Protein AF-A0A414XUE3-F1 (afdb_monomer)

Nearest PDB structures (foldseek):
  4ml0-assembly2_E  TM=3.257E-01  e=9.127E-01  Escherichia coli B str. REL606

Radius of gyration: 22.99 Å; Cα contacts (8 Å, |Δi|>4): 16; chains: 1; bounding box: 46×27×51 Å

pLDDT: mean 81.39, std 9.27, range [53.22, 92.19]

Solvent-accessible surface area (backbone atoms only — not comparable to full-atom values): 4576 Å² total; per-residue (Å²): 137,88,88,85,88,82,89,74,91,58,72,82,53,50,68,57,52,51,56,55,47,68,67,38,90,93,54,79,87,76,81,81,72,73,72,75,66,47,76,66,53,48,53,52,46,29,58,74,68,61,71,59,85,88,61,96,40,72,66,56,42,33,62,76,69,73,100

Foldseek 3Di:
DDDDDDDDPDVVCVVVVVVVQVPDPPGDDDDPPPPPQDVVNVVVVCVVVVVDDDAPDPVSVCVVVVD

Structure (mmCIF, N/CA/C/O backbone):
data_AF-A0A414XUE3-F1
#
_entry.id   AF-A0A414XUE3-F1
#
loop_
_atom_site.group_PDB
_atom_site.id
_atom_site.type_symbol
_atom_site.label_atom_id
_atom_site.label_alt_id
_atom_site.label_comp_id
_atom_site.label_asym_id
_atom_site.label_entity_id
_atom_site.label_seq_id
_atom_site.pdbx_PDB_ins_code
_atom_site.Cartn_x
_atom_site.Cartn_y
_atom_site.Cartn_z
_atom_site.occupancy
_atom_site.B_iso_or_equiv
_atom_site.auth_seq_id
_atom_site.auth_comp_id
_atom_site.auth_asym_id
_atom_site.auth_atom_id
_atom_site.pdbx_PDB_model_num
ATOM 1 N N . MET A 1 1 ? -15.255 -14.198 4.260 1.00 61.81 1 MET A N 1
ATOM 2 C CA . MET A 1 1 ? -14.472 -13.083 4.835 1.00 61.81 1 MET A CA 1
ATOM 3 C C . MET A 1 1 ? -14.803 -11.853 4.013 1.00 61.81 1 MET A C 1
ATOM 5 O O . MET A 1 1 ?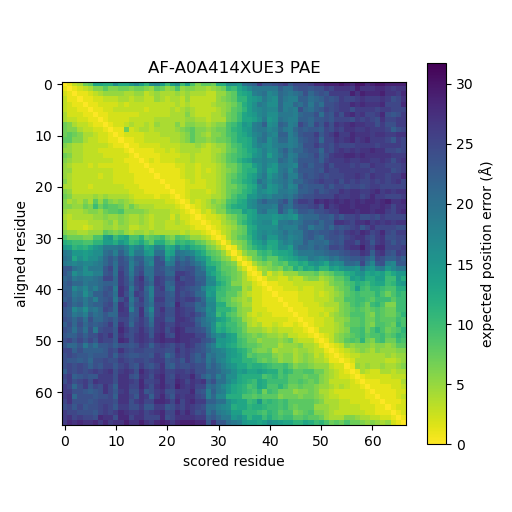 -14.685 -11.938 2.799 1.00 61.81 1 MET A O 1
ATOM 9 N N . ALA A 1 2 ? -15.308 -10.787 4.628 1.00 78.62 2 ALA A N 1
ATOM 10 C CA . ALA A 1 2 ? -15.571 -9.530 3.932 1.00 78.62 2 ALA A CA 1
ATOM 11 C C . ALA A 1 2 ? -14.424 -8.562 4.244 1.00 78.62 2 ALA A C 1
ATOM 13 O O . ALA A 1 2 ? -14.055 -8.426 5.410 1.00 78.62 2 ALA A O 1
ATOM 14 N N . THR A 1 3 ? -13.858 -7.930 3.217 1.00 80.94 3 THR A N 1
ATOM 15 C CA . THR A 1 3 ? -12.735 -6.994 3.356 1.00 80.94 3 THR A CA 1
ATOM 16 C C . THR A 1 3 ? -13.219 -5.589 3.034 1.00 80.94 3 THR A C 1
ATOM 18 O O . THR A 1 3 ? -13.855 -5.377 2.003 1.00 80.94 3 THR A O 1
ATOM 21 N N . LEU A 1 4 ? -12.910 -4.637 3.912 1.00 82.75 4 LEU A N 1
ATOM 22 C CA . LEU A 1 4 ? -13.174 -3.215 3.721 1.00 82.75 4 LEU A CA 1
ATOM 23 C C . LEU A 1 4 ? -11.836 -2.474 3.676 1.00 82.75 4 LEU A C 1
ATOM 25 O O . LEU A 1 4 ? -11.059 -2.554 4.626 1.00 82.75 4 LEU A O 1
ATOM 29 N N . THR A 1 5 ? -11.584 -1.748 2.588 1.00 85.75 5 THR A N 1
ATOM 30 C CA . THR A 1 5 ? -10.400 -0.894 2.439 1.00 85.75 5 THR A CA 1
ATOM 31 C C . THR A 1 5 ? -10.780 0.544 2.757 1.00 85.75 5 THR A C 1
ATOM 33 O O . THR A 1 5 ? -11.721 1.075 2.172 1.00 85.75 5 THR A O 1
ATOM 36 N N . ILE A 1 6 ? -10.043 1.175 3.669 1.00 85.38 6 ILE A N 1
ATOM 37 C CA . ILE A 1 6 ? -10.250 2.570 4.065 1.00 85.38 6 ILE A CA 1
ATOM 38 C C . ILE A 1 6 ? -8.997 3.350 3.670 1.00 85.38 6 ILE A C 1
ATOM 40 O O . ILE A 1 6 ? -7.902 3.027 4.128 1.00 85.38 6 ILE A O 1
ATOM 44 N N . GLN A 1 7 ? -9.155 4.359 2.813 1.00 85.12 7 GLN A N 1
ATOM 45 C CA . GLN A 1 7 ? -8.095 5.319 2.513 1.00 85.12 7 GLN A CA 1
ATOM 46 C C . GLN A 1 7 ? -8.193 6.491 3.488 1.00 85.12 7 GLN A C 1
ATOM 48 O O . GLN A 1 7 ? -9.277 7.017 3.728 1.00 85.12 7 GLN A O 1
ATOM 53 N N . VAL A 1 8 ? -7.057 6.875 4.062 1.00 85.94 8 VAL A N 1
ATOM 54 C CA . VAL A 1 8 ? -6.957 7.963 5.034 1.00 85.94 8 VAL A CA 1
ATOM 55 C C . VAL A 1 8 ? -6.013 9.010 4.455 1.00 85.94 8 VAL A C 1
ATOM 57 O O . VAL A 1 8 ? -4.839 8.716 4.254 1.00 85.94 8 VAL A O 1
ATOM 60 N N . GLU A 1 9 ? -6.526 10.206 4.162 1.00 88.44 9 GLU A N 1
ATOM 61 C CA . GLU A 1 9 ? -5.729 11.295 3.573 1.00 88.44 9 GLU A CA 1
ATOM 62 C C . GLU A 1 9 ? -4.873 12.024 4.619 1.00 88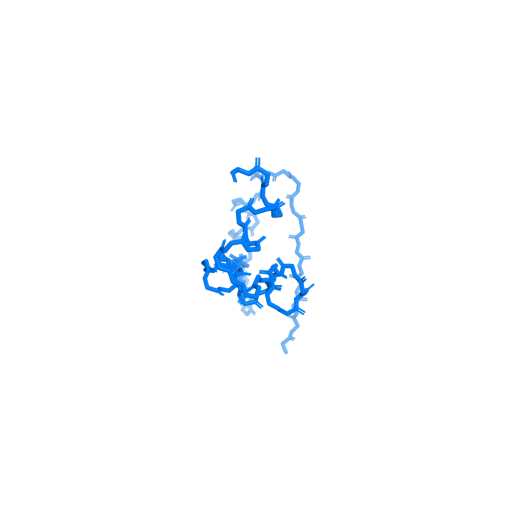.44 9 GLU A C 1
ATOM 64 O O . GLU A 1 9 ? -3.719 12.356 4.359 1.00 88.44 9 GLU A O 1
ATOM 69 N N . ASP A 1 10 ? -5.412 12.235 5.823 1.00 92.19 10 ASP A N 1
ATOM 70 C CA . ASP A 1 10 ? -4.691 12.865 6.931 1.00 92.19 10 ASP A CA 1
ATOM 71 C C . ASP A 1 10 ? -4.101 11.807 7.873 1.00 92.19 10 ASP A C 1
ATOM 73 O O . ASP A 1 10 ? -4.808 11.122 8.613 1.00 92.19 10 ASP A O 1
ATOM 77 N N . ASN A 1 11 ? -2.774 11.695 7.902 1.00 88.06 11 ASN A N 1
ATOM 78 C CA . ASN A 1 11 ? -2.091 10.722 8.753 1.00 88.06 11 ASN A CA 1
ATOM 79 C C . ASN A 1 11 ? -2.320 10.961 10.262 1.00 88.06 11 ASN A C 1
ATOM 81 O O . ASN A 1 11 ? -2.165 10.044 11.071 1.00 88.06 11 ASN A O 1
ATOM 85 N N . SER A 1 12 ? -2.739 12.164 10.659 1.00 89.50 12 SER A N 1
ATOM 86 C CA . SER A 1 12 ? -3.014 12.515 12.058 1.00 89.50 12 SER A CA 1
ATOM 87 C C . SER A 1 12 ? -4.152 11.681 12.654 1.00 89.50 12 SER A C 1
ATOM 89 O O . SER A 1 12 ? -4.129 11.354 13.844 1.00 89.50 12 SER A O 1
ATOM 91 N N . VAL A 1 13 ? -5.130 11.274 11.836 1.00 90.31 13 VAL A N 1
ATOM 92 C CA . VAL A 1 13 ? -6.273 10.471 12.303 1.00 90.31 13 VAL A CA 1
ATOM 93 C C . VAL A 1 13 ? -5.977 8.969 12.350 1.00 90.31 13 VAL A C 1
ATOM 95 O O . VAL A 1 13 ? -6.713 8.218 12.994 1.00 90.31 13 VAL A O 1
ATOM 98 N N . MET A 1 14 ? -4.875 8.516 11.742 1.00 87.19 14 MET A N 1
ATOM 99 C CA . MET A 1 14 ? -4.534 7.095 11.613 1.00 87.19 14 MET A CA 1
ATOM 100 C C . MET A 1 14 ? -4.356 6.410 12.974 1.00 87.19 14 MET A C 1
ATOM 102 O O . MET A 1 14 ? -4.831 5.294 13.193 1.00 87.19 14 MET A O 1
ATOM 106 N N . ALA A 1 15 ? -3.721 7.098 13.927 1.00 88.94 15 ALA A N 1
ATOM 107 C CA . ALA A 1 15 ? -3.511 6.579 15.278 1.00 88.94 15 ALA A CA 1
ATOM 108 C C . ALA A 1 15 ? -4.832 6.391 16.045 1.00 88.94 15 ALA A C 1
ATOM 110 O O . ALA A 1 15 ? -4.994 5.412 16.776 1.00 88.94 15 ALA A O 1
ATOM 111 N N . GLY A 1 16 ? -5.781 7.316 15.869 1.00 90.69 16 GLY A N 1
ATOM 112 C CA . GLY A 1 16 ? -7.120 7.213 16.450 1.00 90.69 16 GLY A CA 1
ATOM 113 C C . GLY A 1 16 ? -7.921 6.082 15.811 1.00 90.69 16 GLY A C 1
ATOM 114 O O . GLY A 1 16 ? -8.476 5.243 16.518 1.00 90.69 16 GLY A O 1
ATOM 115 N N . LEU A 1 17 ? -7.905 6.008 14.479 1.00 89.25 17 LEU A N 1
ATOM 116 C CA . LEU A 1 17 ? -8.609 4.981 13.717 1.00 89.25 17 LEU A CA 1
ATOM 117 C C . LEU A 1 17 ? -8.128 3.571 14.083 1.00 89.25 17 LEU A C 1
ATOM 119 O O . LEU A 1 17 ? -8.944 2.682 14.321 1.00 89.25 17 LEU A O 1
ATOM 123 N N . LYS A 1 18 ? -6.809 3.379 14.207 1.00 88.31 18 LYS A N 1
ATOM 124 C CA . LYS A 1 18 ? -6.212 2.098 14.599 1.00 88.31 18 LYS A CA 1
ATOM 125 C C . LYS A 1 18 ? -6.741 1.610 15.951 1.00 88.31 18 LYS A C 1
ATOM 127 O O . LYS A 1 18 ? -7.175 0.468 16.046 1.00 88.31 18 LYS A O 1
ATOM 132 N N . LYS A 1 19 ? -6.799 2.488 16.960 1.00 90.56 19 LYS A N 1
ATOM 133 C CA . LYS A 1 19 ? -7.332 2.147 18.292 1.00 90.56 19 LYS A CA 1
ATOM 134 C C . LYS A 1 19 ? -8.798 1.716 18.249 1.00 90.56 19 LYS A C 1
ATOM 136 O O . LYS A 1 19 ? -9.184 0.794 18.960 1.00 90.56 19 LYS A O 1
ATOM 141 N N . VAL A 1 20 ? -9.616 2.382 17.432 1.00 90.56 20 VAL A N 1
ATOM 142 C CA . VAL A 1 20 ? -11.043 2.048 17.296 1.00 90.56 20 VAL A CA 1
ATOM 143 C C . VAL A 1 20 ? -11.220 0.684 16.633 1.00 90.56 20 VAL A C 1
ATOM 145 O O . VAL A 1 20 ? -11.992 -0.138 17.123 1.00 90.56 20 VAL A O 1
ATOM 148 N N . LEU A 1 21 ? -10.478 0.424 15.553 1.00 89.69 21 LEU A N 1
ATOM 149 C CA . LEU A 1 21 ? -10.530 -0.850 14.834 1.00 89.69 21 LEU A CA 1
ATOM 150 C C . LEU A 1 21 ? -10.011 -2.016 15.690 1.00 89.69 21 LEU A C 1
ATOM 152 O O . LEU A 1 21 ? -10.591 -3.095 15.649 1.00 89.69 21 LEU A O 1
ATOM 156 N N . GLU A 1 22 ? -8.975 -1.795 16.504 1.00 87.88 22 GLU A N 1
ATOM 157 C CA . GLU A 1 22 ? -8.455 -2.792 17.453 1.00 87.88 22 GLU A CA 1
ATOM 158 C C . GLU A 1 22 ? -9.430 -3.089 18.606 1.00 87.88 22 GLU A C 1
ATOM 160 O O . GLU A 1 22 ? -9.458 -4.206 19.122 1.00 87.88 22 GLU A O 1
ATOM 165 N N . ALA A 1 23 ? -10.258 -2.119 19.005 1.00 90.25 23 ALA A N 1
ATOM 166 C CA . ALA A 1 23 ? -11.262 -2.303 20.053 1.00 90.25 23 ALA A CA 1
ATOM 167 C C . ALA A 1 23 ? -12.505 -3.087 19.580 1.00 90.25 23 ALA A C 1
ATOM 169 O O . ALA A 1 23 ? -13.253 -3.622 20.405 1.00 90.25 23 ALA A O 1
ATOM 170 N N . MET A 1 24 ? -12.746 -3.173 18.267 1.00 90.31 24 MET A N 1
ATOM 171 C CA . MET A 1 24 ? -13.879 -3.906 17.702 1.00 90.31 24 MET A CA 1
ATOM 172 C C . MET A 1 24 ? -13.608 -5.416 17.682 1.00 90.31 24 MET A C 1
ATOM 174 O O . MET A 1 24 ? -12.833 -5.927 16.873 1.00 90.31 24 MET A O 1
ATOM 178 N N . LYS A 1 25 ? -14.305 -6.171 18.542 1.00 84.81 25 LYS A N 1
ATOM 179 C CA . LYS A 1 25 ? -14.243 -7.641 18.519 1.00 84.81 25 LYS A CA 1
ATOM 180 C C . LYS A 1 25 ? -14.705 -8.178 17.162 1.00 84.81 25 LYS A C 1
ATOM 182 O O . LYS A 1 25 ? -15.851 -7.977 16.773 1.00 84.81 25 LYS A O 1
ATOM 187 N N . GLY A 1 26 ? -13.822 -8.913 16.488 1.00 84.62 26 GLY A N 1
ATOM 188 C CA . GLY A 1 26 ? -14.093 -9.542 15.190 1.00 84.62 26 GLY A CA 1
ATOM 189 C C . GLY A 1 26 ? -13.537 -8.779 13.986 1.00 84.62 26 GLY A C 1
ATOM 190 O O . GLY A 1 26 ? -13.663 -9.268 12.866 1.00 84.62 26 GLY A O 1
ATOM 191 N N . VAL A 1 27 ? -12.896 -7.627 14.203 1.00 86.31 27 VAL A N 1
ATOM 192 C CA . VAL A 1 27 ? -12.190 -6.876 13.160 1.00 86.31 27 VAL A CA 1
ATOM 193 C C . VAL A 1 27 ? -10.685 -7.093 13.311 1.00 86.31 27 VAL A C 1
ATOM 195 O O . VAL A 1 27 ? -10.147 -7.086 14.414 1.00 86.31 27 VAL A O 1
ATOM 198 N N . VAL A 1 28 ? -10.001 -7.303 12.187 1.00 84.44 28 VAL A N 1
ATOM 199 C CA . VAL A 1 28 ? -8.539 -7.398 12.108 1.00 84.44 28 VAL A CA 1
ATOM 200 C C . VAL A 1 28 ? -8.058 -6.426 11.044 1.00 84.44 28 VAL A C 1
ATOM 202 O O . VAL A 1 28 ? -8.569 -6.417 9.924 1.00 84.44 28 VAL A O 1
ATOM 205 N N . ILE A 1 29 ? -7.052 -5.624 11.391 1.00 84.56 29 ILE A N 1
ATOM 206 C CA . ILE A 1 29 ? -6.332 -4.799 10.425 1.00 84.56 29 ILE A CA 1
ATOM 207 C C . ILE A 1 29 ? -5.347 -5.716 9.708 1.00 84.56 29 ILE A C 1
ATOM 209 O O . ILE A 1 29 ? -4.377 -6.186 10.303 1.00 84.56 29 ILE A O 1
ATOM 213 N N . VAL A 1 30 ? -5.605 -5.991 8.433 1.00 81.06 30 VAL A N 1
ATOM 214 C CA . VAL A 1 30 ? -4.683 -6.766 7.602 1.00 81.06 30 VAL A CA 1
ATOM 215 C C . VAL A 1 30 ? -3.594 -5.813 7.103 1.00 81.06 30 VAL A C 1
ATOM 217 O O . VAL A 1 30 ? -3.918 -4.856 6.397 1.00 81.06 30 VAL A O 1
ATOM 220 N N . PRO A 1 31 ? -2.313 -6.021 7.462 1.00 67.94 31 PRO A N 1
ATOM 221 C CA . PRO A 1 31 ? -1.239 -5.199 6.934 1.00 67.94 31 PRO A CA 1
ATOM 222 C C . PRO A 1 31 ? -1.143 -5.436 5.430 1.00 67.94 31 PRO A C 1
ATOM 224 O O . PRO A 1 31 ? -0.890 -6.558 4.983 1.00 67.94 31 PRO A O 1
ATOM 227 N N . ASN A 1 32 ? -1.326 -4.372 4.650 1.00 67.50 32 ASN A N 1
ATOM 228 C CA . ASN A 1 32 ? -0.983 -4.393 3.241 1.00 67.50 32 ASN A CA 1
ATOM 229 C C . ASN A 1 32 ? 0.543 -4.348 3.151 1.00 67.50 32 ASN A C 1
ATOM 231 O O . ASN A 1 32 ? 1.139 -3.278 3.039 1.00 67.50 32 ASN A O 1
ATOM 235 N N . HIS A 1 33 ? 1.187 -5.508 3.273 1.00 56.50 33 HIS A N 1
ATOM 236 C CA . HIS A 1 33 ? 2.541 -5.645 2.771 1.00 56.50 33 HIS A CA 1
ATOM 237 C C . HIS A 1 33 ? 2.408 -5.460 1.263 1.00 56.50 33 HIS A C 1
ATOM 239 O O . HIS A 1 33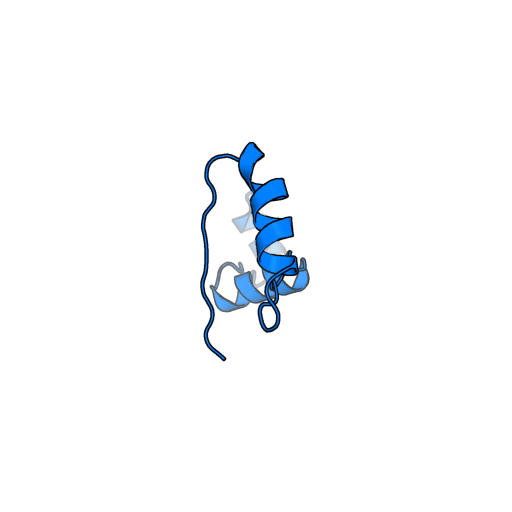 ? 2.086 -6.409 0.547 1.00 56.50 33 HIS A O 1
ATOM 245 N N . GLN A 1 34 ? 2.621 -4.235 0.775 1.00 53.22 34 GLN A N 1
ATOM 246 C CA . GLN A 1 34 ? 3.136 -4.097 -0.574 1.00 53.22 34 GLN A CA 1
ATOM 247 C C . GLN A 1 34 ? 4.371 -4.980 -0.572 1.00 53.22 34 GLN A C 1
ATOM 249 O O . GLN A 1 34 ? 5.334 -4.684 0.134 1.00 53.22 34 GLN A O 1
ATOM 254 N N . LYS A 1 35 ? 4.282 -6.140 -1.230 1.00 53.75 35 LYS A N 1
ATOM 255 C CA . LYS A 1 35 ? 5.453 -6.965 -1.460 1.00 53.75 35 LYS A CA 1
ATOM 256 C C . LYS A 1 35 ? 6.476 -6.016 -2.060 1.00 53.75 35 LYS A C 1
ATOM 258 O O . LYS A 1 35 ? 6.276 -5.540 -3.173 1.00 53.75 35 LYS A O 1
ATOM 263 N N . SER A 1 36 ? 7.527 -5.704 -1.309 1.00 54.69 36 SER A N 1
ATOM 264 C CA . SER A 1 36 ? 8.770 -5.293 -1.928 1.00 54.69 36 SER A CA 1
ATOM 265 C C . SER A 1 36 ? 9.100 -6.455 -2.848 1.00 54.69 36 SER A C 1
ATOM 267 O O . SER A 1 36 ? 9.426 -7.536 -2.343 1.00 54.69 36 SER A O 1
ATOM 269 N N . MET A 1 37 ? 8.856 -6.295 -4.150 1.00 58.22 37 MET A N 1
ATOM 270 C CA . MET A 1 37 ? 9.217 -7.332 -5.099 1.00 58.22 37 MET A CA 1
ATOM 271 C C . MET A 1 37 ? 10.700 -7.567 -4.874 1.00 58.22 37 MET A C 1
ATOM 273 O O . MET A 1 37 ? 11.504 -6.636 -4.887 1.0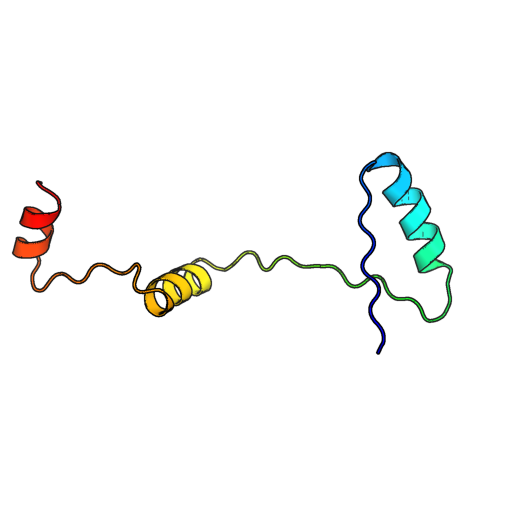0 58.22 37 MET A O 1
ATOM 277 N N . SER A 1 38 ? 11.051 -8.794 -4.508 1.00 72.25 38 SER A N 1
ATOM 278 C CA . SER A 1 38 ? 12.468 -9.136 -4.442 1.00 72.25 38 SER A CA 1
ATOM 279 C C . SER A 1 38 ? 13.078 -8.901 -5.828 1.00 72.25 38 SER A C 1
ATOM 281 O O . SER A 1 38 ? 12.370 -9.035 -6.825 1.00 72.25 38 SER A O 1
ATOM 283 N N . GLY A 1 39 ? 14.380 -8.620 -5.931 1.00 75.62 39 GLY A N 1
ATOM 284 C CA . GLY A 1 39 ? 15.015 -8.445 -7.250 1.00 75.62 39 GLY A CA 1
ATOM 285 C C . GLY A 1 39 ? 14.806 -9.647 -8.191 1.00 75.62 39 GLY A C 1
ATOM 286 O O . GLY A 1 39 ? 14.816 -9.504 -9.407 1.00 75.62 39 GLY A O 1
ATOM 287 N N . ILE A 1 40 ? 14.530 -10.834 -7.633 1.00 80.12 40 ILE A N 1
ATOM 288 C CA . ILE A 1 40 ? 14.129 -12.029 -8.389 1.00 80.12 40 ILE A CA 1
ATOM 289 C C . ILE A 1 40 ? 12.688 -11.915 -8.914 1.00 80.12 40 ILE A C 1
ATOM 291 O O . ILE A 1 40 ? 12.424 -12.308 -10.046 1.00 80.12 40 ILE A O 1
ATOM 295 N N . GLU A 1 41 ? 11.745 -11.402 -8.115 1.00 77.38 41 GLU A N 1
ATOM 296 C CA . GLU A 1 41 ? 10.366 -11.147 -8.559 1.00 77.38 41 GLU A CA 1
ATOM 297 C C . GLU A 1 41 ? 10.322 -10.073 -9.656 1.00 77.38 41 GLU A C 1
ATOM 299 O O . GLU A 1 41 ? 9.554 -10.239 -10.598 1.00 77.38 41 GLU A O 1
ATOM 304 N N . GLU A 1 42 ? 11.171 -9.042 -9.588 1.00 76.69 42 GLU A N 1
ATOM 305 C CA . GLU A 1 42 ? 11.3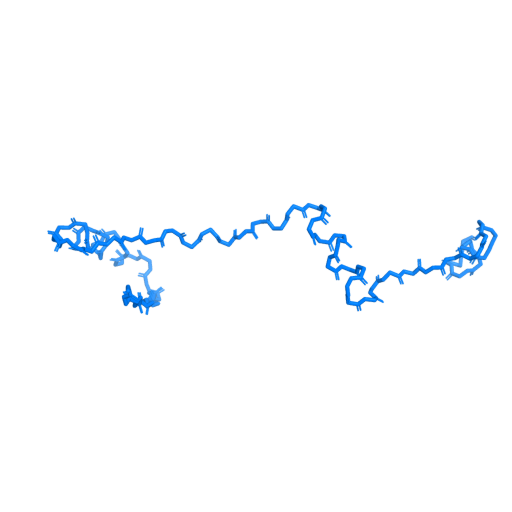09 -8.030 -10.649 1.00 76.69 42 GLU A CA 1
ATOM 306 C C . GLU A 1 42 ? 11.880 -8.632 -11.939 1.00 76.69 42 GLU A C 1
ATOM 308 O O . GLU A 1 42 ? 11.277 -8.487 -12.999 1.00 76.69 42 GLU A O 1
ATOM 313 N N . ALA A 1 43 ? 12.968 -9.407 -11.854 1.00 81.44 43 ALA A N 1
ATOM 314 C CA . ALA A 1 43 ? 13.541 -10.077 -13.024 1.00 81.44 43 ALA A CA 1
ATOM 315 C C . ALA A 1 43 ? 12.558 -11.074 -13.670 1.00 81.44 43 ALA A C 1
ATOM 317 O O . ALA A 1 43 ? 12.455 -11.172 -14.892 1.00 81.44 43 ALA A O 1
ATOM 318 N N . MET A 1 44 ? 11.788 -11.805 -12.858 1.00 83.06 44 MET A N 1
ATOM 319 C CA . MET A 1 44 ? 10.717 -12.679 -13.350 1.00 83.06 44 MET A CA 1
ATOM 320 C C . MET A 1 44 ? 9.589 -11.887 -14.018 1.00 83.06 44 MET A C 1
ATOM 322 O O . MET A 1 44 ? 8.983 -12.370 -14.975 1.00 83.06 44 MET A O 1
ATOM 326 N N . ASP A 1 45 ? 9.290 -10.690 -13.518 1.00 83.25 45 ASP A N 1
ATOM 327 C CA . ASP A 1 45 ? 8.313 -9.786 -14.114 1.00 83.25 45 ASP A CA 1
ATOM 328 C C . ASP A 1 45 ? 8.800 -9.232 -15.459 1.00 83.25 45 ASP A C 1
ATOM 330 O O . ASP A 1 45 ? 8.023 -9.187 -16.411 1.00 83.25 45 ASP A O 1
ATOM 334 N N . ASP A 1 46 ?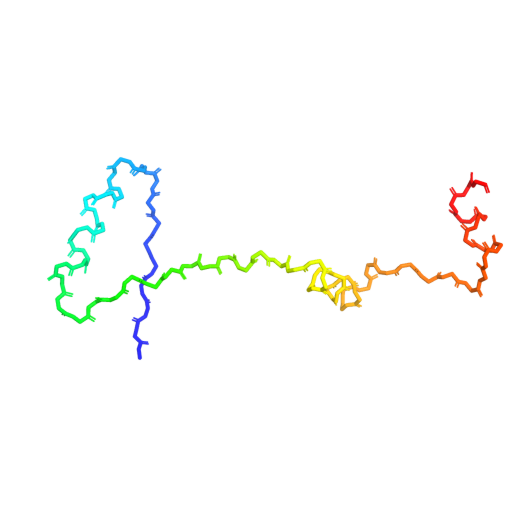 10.089 -8.906 -15.580 1.00 82.75 46 ASP A N 1
ATOM 335 C CA . ASP A 1 46 ? 10.712 -8.493 -16.841 1.00 82.75 46 ASP A CA 1
ATOM 336 C C . ASP A 1 46 ? 10.650 -9.603 -17.894 1.00 82.75 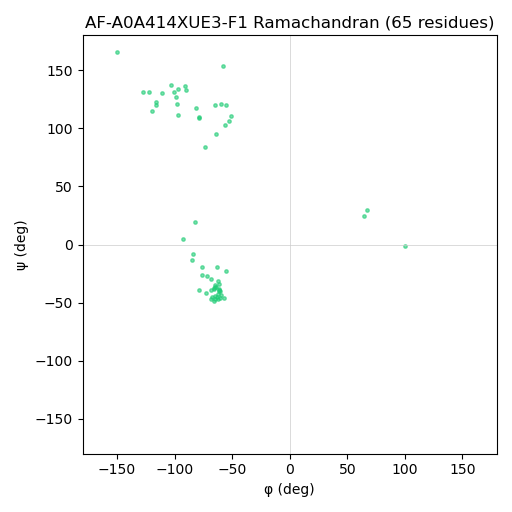46 ASP A C 1
ATOM 338 O O . ASP A 1 46 ? 10.288 -9.337 -19.041 1.00 82.75 46 ASP A O 1
ATOM 342 N N . ILE A 1 47 ? 10.909 -10.859 -17.502 1.00 82.81 47 ILE A N 1
ATOM 343 C CA . ILE A 1 47 ? 10.761 -12.026 -18.388 1.00 82.81 47 ILE A CA 1
ATOM 344 C C . ILE A 1 47 ? 9.301 -12.176 -18.838 1.00 82.81 47 ILE A C 1
ATOM 346 O O . ILE A 1 47 ? 9.032 -12.356 -20.025 1.00 82.81 47 ILE A O 1
ATOM 350 N N . ARG A 1 48 ? 8.339 -12.080 -17.910 1.00 83.06 48 ARG A N 1
ATOM 351 C CA . ARG A 1 48 ? 6.902 -12.229 -18.216 1.00 83.06 48 ARG A CA 1
ATOM 352 C C . ARG A 1 48 ? 6.369 -11.137 -19.134 1.00 83.06 48 ARG A C 1
ATOM 354 O O . ARG A 1 48 ? 5.508 -11.414 -19.963 1.00 83.06 48 ARG A O 1
ATOM 361 N N . HIS A 1 49 ? 6.860 -9.916 -18.972 1.00 83.38 49 HIS A N 1
ATOM 362 C CA . HIS A 1 49 ? 6.440 -8.764 -19.763 1.00 83.38 49 HIS A CA 1
ATOM 363 C C . HIS A 1 49 ? 7.320 -8.522 -20.994 1.00 83.38 49 HIS A C 1
ATOM 365 O O . HIS A 1 49 ? 7.116 -7.529 -21.690 1.00 83.38 49 HIS A O 1
ATOM 371 N N . GLY A 1 50 ? 8.288 -9.403 -21.271 1.00 80.19 50 GLY A N 1
ATOM 372 C CA . GLY A 1 50 ? 9.161 -9.291 -22.437 1.00 80.19 50 GLY A CA 1
ATOM 373 C C . GLY A 1 50 ? 10.061 -8.054 -22.417 1.00 80.19 50 GLY A C 1
ATOM 374 O O . GLY A 1 50 ? 10.495 -7.605 -23.471 1.00 80.19 50 GLY A O 1
ATOM 375 N N . ARG A 1 51 ? 10.355 -7.497 -21.234 1.00 79.81 51 ARG A N 1
ATOM 376 C CA . ARG A 1 51 ? 11.328 -6.403 -21.043 1.00 79.81 51 ARG A CA 1
ATOM 377 C C . ARG A 1 51 ? 12.769 -6.919 -20.968 1.00 79.81 51 ARG A C 1
ATOM 379 O O . ARG A 1 51 ? 13.649 -6.246 -20.443 1.00 79.81 51 ARG A O 1
ATOM 386 N N . VAL A 1 52 ? 12.997 -8.131 -21.460 1.00 80.69 52 VAL A N 1
ATOM 387 C CA . VAL A 1 52 ? 14.312 -8.754 -21.544 1.00 80.69 52 VAL A CA 1
ATOM 388 C C . VAL A 1 52 ? 14.872 -8.541 -22.939 1.00 80.69 52 VAL A C 1
ATOM 390 O O . VAL A 1 52 ? 14.178 -8.741 -23.935 1.00 80.69 52 VAL A O 1
ATOM 393 N N . THR A 1 53 ? 16.132 -8.132 -23.006 1.00 81.31 53 THR A N 1
ATOM 394 C CA . THR A 1 53 ? 16.855 -8.025 -24.271 1.00 81.31 53 THR A CA 1
ATOM 395 C C . THR A 1 53 ? 17.692 -9.278 -24.448 1.00 81.31 53 THR A C 1
ATOM 397 O O . THR A 1 53 ? 18.538 -9.584 -23.608 1.00 81.31 53 THR A O 1
ATOM 400 N N . GLU A 1 54 ? 17.446 -10.002 -25.533 1.00 82.44 54 GLU A N 1
ATOM 401 C CA . GLU A 1 54 ? 18.263 -11.140 -25.932 1.00 82.44 54 GLU A CA 1
ATOM 402 C C . GLU A 1 54 ? 19.376 -10.671 -26.873 1.00 82.44 54 GLU A C 1
ATOM 404 O O . GLU A 1 54 ? 19.152 -9.866 -27.783 1.00 82.44 54 GLU A O 1
ATOM 409 N N . TYR A 1 55 ? 20.577 -11.183 -26.628 1.00 85.94 55 TYR A N 1
ATOM 410 C CA . TYR A 1 55 ? 21.742 -10.998 -27.480 1.00 85.94 55 TYR A CA 1
ATOM 411 C C . TYR A 1 55 ? 22.238 -12.378 -27.896 1.00 85.94 55 TYR A C 1
ATOM 413 O O . TYR A 1 55 ? 22.388 -13.260 -27.049 1.00 85.94 55 TYR A O 1
ATOM 421 N N . GLU A 1 56 ? 22.479 -12.572 -29.191 1.00 83.25 56 GLU A N 1
ATOM 422 C CA . GLU A 1 56 ? 22.888 -13.880 -29.727 1.00 83.25 56 GLU A CA 1
ATOM 423 C C . GLU A 1 56 ? 24.362 -14.190 -29.430 1.00 83.25 56 GLU A C 1
ATOM 425 O O . GLU A 1 56 ? 24.768 -15.350 -29.338 1.00 83.25 56 GLU A O 1
ATOM 430 N N . SER A 1 57 ? 25.173 -13.147 -29.256 1.00 85.81 57 SER A N 1
ATOM 431 C CA . SER A 1 57 ? 26.589 -13.244 -28.928 1.00 85.81 57 SER A CA 1
ATOM 432 C C . SER A 1 57 ? 27.036 -12.036 -28.109 1.00 85.81 57 SER A C 1
ATOM 434 O O . SER A 1 57 ? 26.344 -11.020 -28.016 1.00 85.81 57 SER A O 1
ATOM 436 N N . VAL A 1 58 ? 28.220 -12.145 -27.507 1.00 83.12 58 VAL A N 1
ATOM 437 C CA . VAL A 1 58 ? 28.845 -11.009 -26.820 1.00 83.12 58 VAL A CA 1
ATOM 438 C C . VAL A 1 58 ? 29.110 -9.859 -27.789 1.00 83.12 58 VAL A C 1
ATOM 440 O O . VAL A 1 58 ? 28.874 -8.715 -27.427 1.00 83.12 58 VAL A O 1
ATOM 443 N N . ASP A 1 59 ? 29.513 -10.153 -29.027 1.00 85.31 59 ASP A N 1
ATOM 444 C CA . ASP A 1 59 ? 29.771 -9.137 -30.050 1.00 85.31 59 ASP A CA 1
ATOM 445 C C . ASP A 1 59 ? 28.486 -8.374 -30.433 1.00 85.31 59 ASP A C 1
ATOM 447 O O . ASP A 1 59 ? 28.495 -7.147 -30.438 1.00 85.31 59 ASP A O 1
ATOM 451 N N . ASP A 1 60 ? 27.354 -9.070 -30.626 1.00 86.44 60 ASP A N 1
ATOM 452 C CA . ASP A 1 60 ? 26.031 -8.456 -30.884 1.00 86.44 60 ASP A CA 1
ATOM 453 C C . ASP A 1 60 ? 25.572 -7.565 -29.716 1.00 86.44 60 ASP A C 1
ATOM 455 O O . ASP A 1 60 ? 24.947 -6.521 -29.915 1.00 86.44 60 ASP A O 1
ATOM 459 N N . MET A 1 61 ? 25.919 -7.944 -28.482 1.00 85.00 61 MET A N 1
ATOM 460 C CA . MET A 1 61 ? 25.661 -7.122 -27.301 1.00 85.00 61 MET A CA 1
ATOM 461 C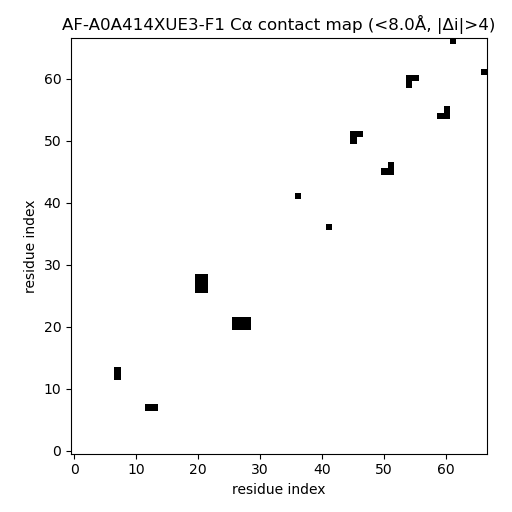 C . MET A 1 61 ? 26.452 -5.809 -27.333 1.00 85.00 61 MET A C 1
ATOM 463 O O . MET A 1 61 ? 25.866 -4.756 -27.079 1.00 85.00 61 MET A O 1
ATOM 467 N N . PHE A 1 62 ? 27.754 -5.848 -27.642 1.00 86.75 62 PHE A N 1
ATOM 468 C CA . PHE A 1 62 ? 28.578 -4.635 -27.746 1.00 86.75 62 PHE A CA 1
ATOM 469 C C . PHE A 1 62 ? 28.076 -3.720 -28.873 1.00 86.75 62 PHE A C 1
ATOM 471 O O . PHE A 1 62 ? 27.842 -2.531 -28.642 1.00 86.75 62 PHE A O 1
ATOM 478 N N . GLU A 1 63 ? 27.780 -4.286 -30.048 1.00 84.62 63 GLU A N 1
ATOM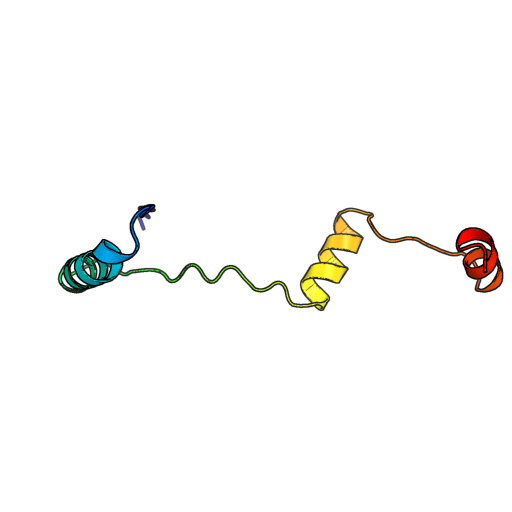 479 C CA . GLU A 1 63 ? 27.258 -3.534 -31.195 1.00 84.62 63 GLU A CA 1
ATOM 480 C C . GLU A 1 63 ? 25.916 -2.849 -30.893 1.00 84.62 63 GLU A C 1
ATOM 482 O O . GLU A 1 63 ? 25.748 -1.660 -31.177 1.00 84.62 63 GLU A O 1
ATOM 487 N N . LYS A 1 64 ? 24.963 -3.555 -30.269 1.00 82.69 64 LYS A N 1
ATOM 488 C CA . LYS A 1 64 ? 23.647 -2.989 -29.915 1.00 82.69 64 LYS A CA 1
ATOM 489 C C . LYS A 1 64 ? 23.699 -1.981 -28.769 1.00 82.69 64 LYS A C 1
ATOM 491 O O . LYS A 1 64 ? 22.842 -1.099 -28.708 1.00 82.69 64 LYS A O 1
ATOM 496 N N . LEU A 1 65 ? 24.674 -2.096 -27.868 1.00 84.31 65 LEU A N 1
ATOM 497 C CA . LEU A 1 65 ? 24.898 -1.127 -26.792 1.00 84.31 65 LEU A CA 1
ATOM 498 C C . LEU A 1 65 ? 25.732 0.085 -27.243 1.00 84.31 65 LEU A C 1
ATOM 500 O O . LEU A 1 65 ? 25.818 1.062 -26.497 1.00 84.31 65 LEU A O 1
ATOM 504 N N . GLY A 1 66 ? 26.288 0.057 -28.460 1.00 79.62 66 GLY A N 1
ATOM 505 C CA . GLY A 1 66 ? 27.060 1.157 -29.040 1.00 79.62 66 GLY A CA 1
ATOM 506 C C . GLY A 1 66 ? 28.385 1.418 -28.322 1.00 79.62 66 GLY A C 1
ATOM 507 O O . GLY A 1 66 ? 28.822 2.571 -28.265 1.00 79.62 66 GLY A O 1
ATOM 508 N N . ILE A 1 67 ? 28.978 0.369 -27.743 1.00 77.81 67 ILE A N 1
ATOM 509 C CA . ILE A 1 67 ? 30.224 0.403 -26.959 1.00 77.81 67 ILE A CA 1
ATOM 510 C C . ILE A 1 67 ? 31.319 -0.455 -27.582 1.00 77.81 67 ILE A C 1
ATOM 512 O O . ILE A 1 67 ? 30.988 -1.463 -28.239 1.00 77.81 67 ILE A O 1
#

Secondary structure (DSSP, 8-state):
--------S-GGGHHHHHHHHHHSTT------------HHHHHHHHHHTT-PPP-SSHHHHHHHHT-

Sequence (67 aa):
MATLTIQVEDNSVMAGLKKVLEAMKGVVIVPNHQKSMSGIEEAMDDIRHGRVTEYESVDDMFEKLGI

Mean predicted aligned error: 13.84 Å

Organism: NCBI:txid165179